Protein AF-A0A7Y9IW80-F1 (afdb_monomer)

Secondary structure (DSSP, 8-state):
---------PPP-GGGGS-HHHHHHHHHHHHHHHHHTT-S----HHHHHHHHHHHHHHHHHHHHHHHTT-S----------------SSSSSSSS--

Solvent-accessible surface area (backbone atoms only — not comparable to full-atom values): 6588 Å² total; per-residue (Å²): 136,85,85,81,80,77,75,73,86,72,80,66,58,71,73,74,54,48,56,71,70,57,44,48,54,52,53,53,48,51,55,52,46,33,53,73,72,61,76,41,90,80,74,52,72,68,54,48,49,52,52,51,52,50,52,52,52,52,52,49,54,50,48,56,62,47,58,76,72,54,87,86,83,81,82,85,84,78,81,68,85,78,85,71,86,77,86,82,75,91,84,79,87,87,75,88,132

Radius of gyration: 23.47 Å; Cα contacts (8 Å, |Δi|>4): 11; chains: 1; bounding box: 50×68×35 Å

pLDDT: mean 75.75, std 20.66, range [41.25, 96.81]

Structure (mmCIF, N/CA/C/O backbone):
data_AF-A0A7Y9IW80-F1
#
_entry.id   AF-A0A7Y9IW80-F1
#
loop_
_atom_site.group_PDB
_atom_site.id
_atom_site.type_symbol
_atom_site.label_atom_id
_atom_site.label_alt_id
_atom_site.label_comp_id
_atom_site.label_asym_id
_atom_site.label_entity_id
_atom_site.label_seq_id
_atom_site.pdbx_PDB_ins_code
_atom_site.Cartn_x
_atom_site.Cartn_y
_atom_site.Cartn_z
_atom_site.occupancy
_atom_site.B_iso_or_equiv
_atom_site.auth_seq_id
_atom_site.auth_comp_id
_atom_site.auth_asym_id
_atom_site.auth_atom_id
_atom_site.pdbx_PDB_model_num
ATOM 1 N N . MET A 1 1 ? 24.946 36.826 -5.810 1.00 48.75 1 MET A N 1
ATOM 2 C CA . MET A 1 1 ? 24.281 36.207 -6.974 1.00 48.75 1 MET A CA 1
ATOM 3 C C . MET A 1 1 ? 23.545 34.977 -6.478 1.00 48.75 1 MET A C 1
ATOM 5 O O . MET A 1 1 ? 24.182 34.165 -5.828 1.00 48.75 1 MET A O 1
ATOM 9 N N . ALA A 1 2 ? 22.232 34.890 -6.690 1.00 59.44 2 ALA A N 1
ATOM 10 C CA . ALA A 1 2 ? 21.438 33.718 -6.331 1.00 59.44 2 ALA A CA 1
ATOM 11 C C . ALA A 1 2 ? 21.570 32.650 -7.429 1.00 59.44 2 ALA A C 1
ATOM 13 O O . ALA A 1 2 ? 21.343 32.953 -8.599 1.00 59.44 2 ALA A O 1
ATOM 14 N N . ASP A 1 3 ? 21.952 31.431 -7.055 1.00 58.84 3 ASP A N 1
ATOM 15 C CA . ASP A 1 3 ? 21.976 30.266 -7.938 1.00 58.84 3 ASP A CA 1
ATOM 16 C C . ASP A 1 3 ? 20.544 29.814 -8.267 1.00 58.84 3 ASP A C 1
ATOM 18 O O . ASP A 1 3 ? 19.868 29.174 -7.456 1.00 58.84 3 ASP A O 1
ATOM 22 N N . ASP A 1 4 ? 20.088 30.144 -9.473 1.00 59.75 4 ASP A N 1
ATOM 23 C CA . ASP A 1 4 ? 18.880 29.595 -10.082 1.00 59.75 4 ASP A CA 1
ATOM 24 C C . ASP A 1 4 ? 19.110 28.116 -10.431 1.00 59.75 4 ASP A C 1
ATOM 26 O O . ASP A 1 4 ? 19.660 27.757 -11.474 1.00 59.75 4 ASP A O 1
ATOM 30 N N . LYS A 1 5 ? 18.734 27.229 -9.506 1.00 65.31 5 LYS A N 1
ATOM 31 C CA . LYS A 1 5 ? 18.762 25.773 -9.693 1.00 65.31 5 LYS A CA 1
ATOM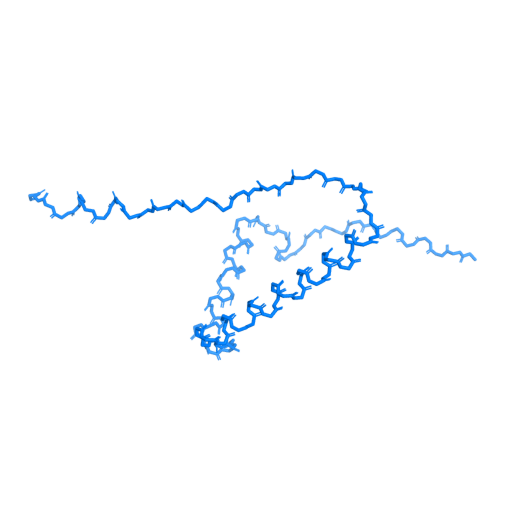 32 C C . LYS A 1 5 ? 17.622 25.337 -10.614 1.00 65.31 5 LYS A C 1
ATOM 34 O O . LYS A 1 5 ? 16.710 24.626 -10.192 1.00 65.31 5 LYS A O 1
ATOM 39 N N . THR A 1 6 ? 17.695 25.698 -11.888 1.00 66.50 6 THR A N 1
ATOM 40 C CA . THR A 1 6 ? 16.893 25.083 -12.949 1.00 66.50 6 THR A CA 1
ATOM 41 C C . THR A 1 6 ? 17.398 23.660 -13.194 1.00 66.50 6 THR A C 1
ATOM 43 O O . THR A 1 6 ? 18.250 23.383 -14.036 1.00 66.50 6 THR A O 1
ATOM 46 N N . GLN A 1 7 ? 16.902 22.716 -12.389 1.00 65.38 7 GLN A N 1
ATOM 47 C CA . GLN A 1 7 ? 17.204 21.295 -12.544 1.00 65.38 7 GLN A CA 1
ATOM 48 C C . GLN A 1 7 ? 16.646 20.808 -13.886 1.00 65.38 7 GLN A C 1
ATOM 50 O O . GLN A 1 7 ? 15.438 20.641 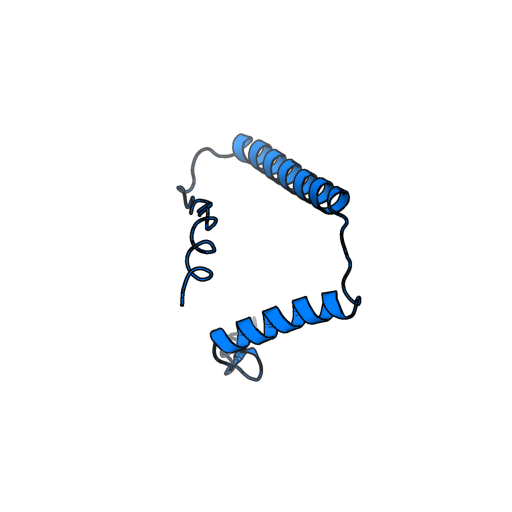-14.054 1.00 65.38 7 GLN A O 1
ATOM 55 N N . LYS A 1 8 ? 17.533 20.582 -14.859 1.00 76.00 8 LYS A N 1
ATOM 56 C CA . LYS A 1 8 ? 17.196 19.957 -16.142 1.00 76.00 8 LYS A CA 1
ATOM 57 C C . LYS A 1 8 ? 16.489 18.618 -15.873 1.00 76.00 8 LYS A C 1
ATOM 59 O O . LYS A 1 8 ? 17.061 17.794 -15.154 1.00 76.00 8 LYS A O 1
ATOM 64 N N . PRO A 1 9 ? 15.292 18.355 -16.434 1.00 75.62 9 PRO A N 1
ATOM 65 C CA . PRO A 1 9 ? 14.571 17.118 -16.159 1.00 75.62 9 PRO A CA 1
ATOM 66 C C . PRO A 1 9 ? 15.406 15.926 -16.633 1.00 75.62 9 PRO A C 1
ATOM 68 O O . PRO A 1 9 ? 15.716 15.780 -17.819 1.00 75.62 9 PRO A O 1
ATOM 71 N N . SER A 1 10 ? 15.835 15.097 -15.681 1.00 81.75 10 SER A N 1
ATOM 72 C CA . SER A 1 10 ? 16.597 13.889 -15.985 1.00 81.75 10 SER A CA 1
ATOM 73 C C . SER A 1 10 ? 15.679 12.832 -16.601 1.00 81.75 10 SER A C 1
ATOM 75 O O . SER A 1 10 ? 14.511 12.715 -16.230 1.00 81.75 10 SER A O 1
ATOM 77 N N . LYS A 1 11 ? 16.199 1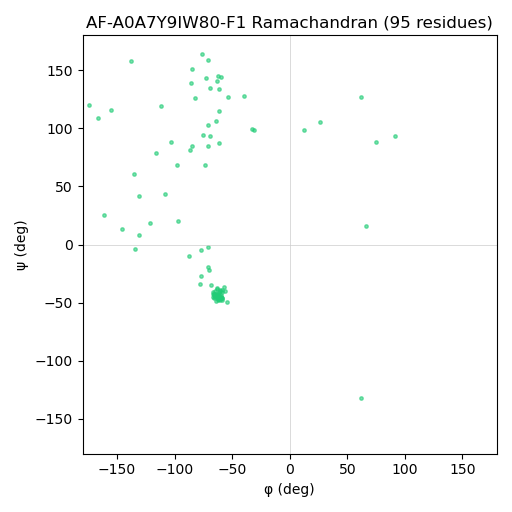2.066 -17.567 1.00 90.19 11 LYS A N 1
ATOM 78 C CA . LYS A 1 11 ? 15.448 10.963 -18.184 1.00 90.19 11 LYS A CA 1
ATOM 79 C C . LYS A 1 11 ? 15.107 9.925 -17.104 1.00 90.19 11 LYS A C 1
ATOM 81 O O . LYS A 1 11 ? 16.018 9.565 -16.351 1.00 90.19 11 LYS A O 1
ATOM 86 N N . PRO A 1 12 ? 13.860 9.422 -17.040 1.00 89.81 12 PRO A N 1
ATOM 87 C CA . PRO A 1 12 ? 13.485 8.406 -16.065 1.00 89.81 12 PRO A CA 1
ATOM 88 C C . PRO A 1 12 ? 14.339 7.148 -16.265 1.00 89.81 12 PRO A C 1
ATOM 90 O O . PRO A 1 12 ? 14.711 6.801 -17.388 1.00 89.81 12 PRO A O 1
ATOM 93 N N . ARG A 1 13 ? 14.689 6.475 -15.165 1.00 94.06 13 ARG A N 1
ATOM 94 C CA . ARG A 1 13 ? 15.498 5.245 -15.149 1.00 94.06 13 ARG A CA 1
ATOM 95 C C . ARG A 1 13 ? 14.912 4.243 -14.159 1.00 94.06 13 ARG A C 1
ATOM 97 O O . ARG A 1 13 ? 14.222 4.628 -13.216 1.00 94.06 13 ARG A O 1
ATOM 104 N N . GLY A 1 14 ? 15.224 2.963 -14.354 1.00 94.94 14 GLY A N 1
ATOM 105 C CA . GLY A 1 14 ? 14.794 1.893 -13.453 1.00 94.94 14 GLY A CA 1
ATOM 106 C C . GLY A 1 14 ? 13.271 1.780 -13.387 1.00 94.94 14 GLY A C 1
ATOM 107 O O . GLY A 1 14 ? 12.610 1.785 -14.421 1.00 94.94 14 GLY A O 1
ATOM 108 N N . PHE A 1 15 ? 12.720 1.711 -12.174 1.00 94.44 15 PHE A N 1
ATOM 109 C CA . PHE A 1 15 ? 11.279 1.576 -11.939 1.00 94.44 15 PHE A CA 1
ATOM 110 C C . PHE A 1 15 ? 10.456 2.693 -12.599 1.00 94.44 15 PHE A C 1
ATOM 112 O O . PHE A 1 15 ? 9.436 2.417 -13.217 1.00 94.44 15 PHE A O 1
ATOM 119 N N . ALA A 1 16 ? 10.947 3.937 -12.553 1.00 93.94 16 ALA A N 1
ATOM 120 C CA . ALA A 1 16 ? 10.256 5.091 -13.129 1.00 93.94 16 ALA A CA 1
ATOM 121 C C . ALA A 1 16 ? 10.244 5.101 -14.668 1.00 93.94 16 ALA A C 1
ATOM 123 O O . ALA A 1 16 ? 9.443 5.813 -15.263 1.00 93.94 16 ALA A O 1
ATOM 124 N N . ALA A 1 17 ? 11.137 4.345 -15.316 1.00 95.19 17 ALA A N 1
ATOM 125 C CA .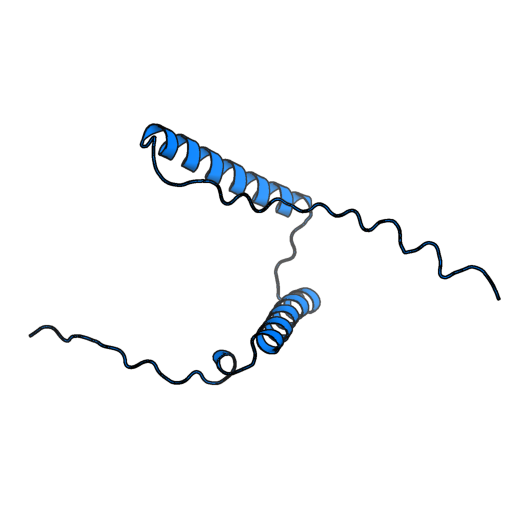 ALA A 1 17 ? 11.187 4.231 -16.776 1.00 95.19 17 ALA A CA 1
ATOM 126 C C . ALA A 1 17 ? 10.281 3.122 -17.334 1.00 95.19 17 ALA A C 1
ATOM 128 O O . ALA A 1 17 ? 10.150 3.015 -18.548 1.00 95.19 17 ALA A O 1
ATOM 129 N N . MET A 1 18 ? 9.713 2.271 -16.476 1.00 95.94 18 MET A N 1
ATOM 130 C CA . MET A 1 18 ? 8.837 1.173 -16.894 1.00 95.94 18 MET A CA 1
ATOM 131 C C . MET A 1 18 ? 7.444 1.676 -17.284 1.00 95.94 18 MET A C 1
ATOM 133 O O . MET A 1 18 ? 7.028 2.758 -16.875 1.00 95.94 18 MET A O 1
ATOM 137 N N . ASP A 1 19 ? 6.673 0.844 -17.981 1.00 96.50 19 ASP A N 1
ATOM 138 C CA . ASP A 1 19 ? 5.265 1.125 -18.264 1.00 96.50 19 ASP A CA 1
ATOM 139 C C . ASP A 1 19 ? 4.435 1.210 -16.976 1.00 96.50 19 ASP A C 1
ATOM 141 O O . ASP A 1 19 ? 4.631 0.435 -16.034 1.00 96.50 19 ASP A O 1
ATOM 145 N N . ALA A 1 20 ? 3.436 2.094 -16.952 1.00 95.38 20 ALA A N 1
ATOM 146 C CA . ALA A 1 20 ? 2.595 2.318 -15.773 1.00 95.38 20 ALA A CA 1
ATOM 147 C C . ALA A 1 20 ? 1.889 1.039 -15.281 1.00 95.38 20 ALA A C 1
ATOM 149 O O . ALA A 1 20 ? 1.770 0.811 -14.075 1.00 95.38 20 ALA A O 1
ATOM 150 N N . LYS A 1 21 ? 1.464 0.168 -16.208 1.00 96.56 21 LYS A N 1
ATOM 151 C CA . LYS A 1 21 ? 0.867 -1.133 -15.873 1.00 96.56 21 LYS A CA 1
ATOM 152 C C . LYS A 1 21 ? 1.857 -2.010 -15.105 1.00 96.56 21 LYS A C 1
ATOM 154 O O . LYS A 1 21 ? 1.523 -2.541 -14.050 1.00 96.56 21 LYS A O 1
ATOM 159 N N . ARG A 1 22 ? 3.098 -2.090 -15.592 1.00 95.94 22 ARG A N 1
ATOM 160 C CA . ARG A 1 22 ? 4.160 -2.892 -14.981 1.00 95.94 22 ARG A CA 1
ATOM 161 C C . ARG A 1 22 ? 4.575 -2.345 -13.617 1.00 95.94 22 ARG A C 1
ATOM 163 O O . ARG A 1 22 ? 4.768 -3.120 -12.685 1.00 95.94 22 ARG A O 1
ATOM 170 N N . GLN A 1 23 ? 4.668 -1.022 -13.483 1.00 96.81 23 GLN A N 1
ATOM 171 C CA . GLN A 1 23 ? 4.931 -0.371 -12.198 1.00 96.81 23 GLN A CA 1
ATOM 172 C C . GLN A 1 23 ? 3.859 -0.728 -11.165 1.00 96.81 23 GLN A C 1
ATOM 174 O O . GLN A 1 23 ? 4.192 -1.113 -10.046 1.00 96.81 23 GLN A O 1
ATOM 179 N N . ARG A 1 24 ? 2.577 -0.663 -11.551 1.00 96.06 24 ARG A N 1
ATOM 180 C CA . ARG A 1 24 ? 1.459 -1.023 -10.671 1.00 96.06 24 ARG A CA 1
ATOM 181 C C . ARG A 1 24 ? 1.521 -2.486 -10.252 1.00 96.06 24 ARG A C 1
ATOM 183 O O . ARG A 1 24 ? 1.433 -2.758 -9.064 1.00 96.06 24 ARG A O 1
ATOM 190 N N . GLU A 1 25 ? 1.733 -3.405 -11.193 1.00 96.81 25 GLU A N 1
ATOM 191 C CA . GLU A 1 25 ? 1.888 -4.835 -10.889 1.00 96.81 25 GLU A CA 1
ATOM 192 C C . GLU A 1 25 ? 2.994 -5.077 -9.855 1.00 96.81 25 GLU A C 1
ATOM 194 O O . GLU A 1 25 ? 2.769 -5.740 -8.846 1.00 96.81 25 GLU A O 1
ATOM 199 N N . ILE A 1 26 ? 4.179 -4.501 -10.069 1.00 95.81 26 ILE A N 1
ATOM 200 C CA . ILE A 1 26 ? 5.317 -4.656 -9.155 1.00 95.81 26 ILE A CA 1
ATOM 201 C C . ILE A 1 26 ? 5.018 -4.022 -7.788 1.00 95.81 26 ILE A C 1
ATOM 203 O O . ILE A 1 26 ? 5.322 -4.625 -6.759 1.00 95.81 26 ILE A O 1
ATOM 207 N N . ALA A 1 27 ? 4.405 -2.837 -7.757 1.00 95.25 27 ALA A N 1
ATOM 208 C CA . ALA A 1 27 ? 4.028 -2.169 -6.514 1.00 95.25 27 ALA A CA 1
ATOM 209 C C . ALA A 1 27 ? 3.008 -2.997 -5.714 1.00 95.25 27 ALA A C 1
ATOM 211 O O . ALA A 1 27 ? 3.202 -3.235 -4.519 1.00 95.25 27 ALA A O 1
ATOM 212 N N . SER A 1 28 ? 1.967 -3.502 -6.383 1.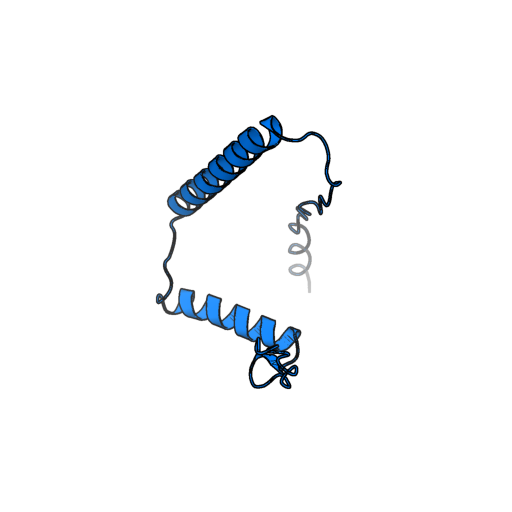00 94.50 28 SER A N 1
ATOM 213 C CA . SER A 1 28 ? 0.964 -4.389 -5.789 1.00 94.50 28 SER A CA 1
ATOM 214 C C . SER A 1 28 ? 1.603 -5.668 -5.244 1.00 94.50 28 SER A C 1
ATOM 216 O O . SER A 1 28 ? 1.335 -6.055 -4.105 1.00 94.50 28 SER A O 1
ATOM 218 N N . LEU A 1 29 ? 2.502 -6.293 -6.010 1.00 96.50 29 LEU A N 1
ATOM 219 C CA . LEU A 1 29 ? 3.229 -7.490 -5.585 1.00 96.50 29 LEU A CA 1
ATOM 220 C C . LEU A 1 29 ? 4.126 -7.227 -4.370 1.00 96.50 29 LEU A C 1
ATOM 222 O O . LEU A 1 29 ? 4.200 -8.078 -3.482 1.00 96.50 29 LEU A O 1
ATOM 226 N N . GLY A 1 30 ? 4.782 -6.067 -4.295 1.00 95.25 30 GLY A N 1
ATOM 227 C CA . GLY A 1 30 ? 5.643 -5.697 -3.170 1.00 95.25 30 GLY A CA 1
ATOM 228 C C . GLY A 1 30 ? 4.884 -5.647 -1.843 1.00 95.25 30 GLY A C 1
ATOM 229 O O . GLY A 1 30 ? 5.303 -6.272 -0.865 1.00 95.25 30 GLY A O 1
ATOM 230 N N . GLY A 1 31 ? 3.725 -4.982 -1.829 1.00 92.94 31 GLY A N 1
ATOM 231 C CA . GLY A 1 31 ? 2.861 -4.907 -0.647 1.00 92.94 31 GLY A CA 1
ATOM 232 C C . GLY A 1 31 ? 2.309 -6.274 -0.234 1.00 92.94 31 GLY A C 1
ATOM 233 O O . GLY A 1 31 ? 2.451 -6.685 0.919 1.00 92.94 31 GLY A O 1
ATOM 234 N N . GLN A 1 32 ? 1.757 -7.029 -1.190 1.00 94.00 32 GLN A N 1
ATOM 235 C CA . GLN A 1 32 ? 1.234 -8.377 -0.932 1.00 94.00 32 GLN A CA 1
ATOM 236 C C . GLN A 1 32 ? 2.309 -9.317 -0.381 1.00 94.00 32 GLN A C 1
ATOM 238 O O . GLN A 1 32 ? 2.058 -10.095 0.540 1.00 94.00 32 GLN A O 1
ATOM 243 N N . THR A 1 33 ? 3.522 -9.234 -0.924 1.00 95.25 33 THR A N 1
ATOM 244 C CA . THR A 1 33 ? 4.651 -10.052 -0.480 1.00 95.25 33 THR A CA 1
ATOM 245 C C . THR A 1 33 ? 5.055 -9.703 0.947 1.00 95.25 33 THR A C 1
ATOM 247 O O . THR A 1 33 ? 5.264 -10.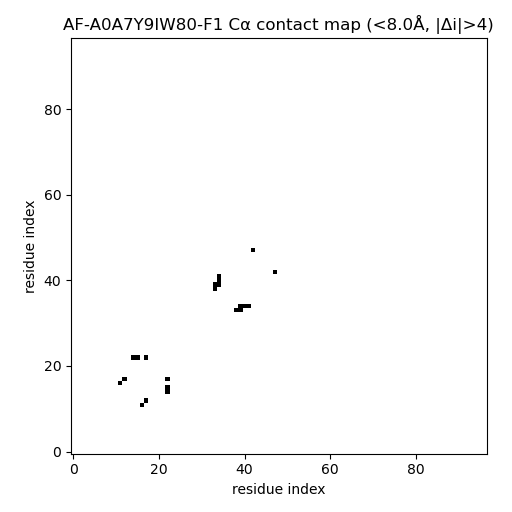610 1.746 1.00 95.25 33 THR A O 1
ATOM 250 N N . ALA A 1 34 ? 5.112 -8.420 1.312 1.00 95.50 34 ALA A N 1
ATOM 251 C CA . ALA A 1 34 ? 5.446 -8.006 2.674 1.00 95.50 34 ALA A CA 1
ATOM 252 C C . ALA A 1 34 ? 4.442 -8.532 3.717 1.00 95.50 34 ALA A C 1
ATOM 254 O O . ALA A 1 34 ? 4.857 -8.992 4.784 1.00 95.50 34 ALA A O 1
ATOM 255 N N . HIS A 1 35 ? 3.145 -8.525 3.391 1.00 93.25 35 HIS A N 1
ATOM 256 C CA . HIS A 1 35 ? 2.108 -9.131 4.231 1.00 93.25 35 HIS A CA 1
ATOM 257 C C . HIS A 1 35 ? 2.234 -10.654 4.299 1.00 93.25 35 HIS A C 1
ATOM 259 O O . HIS A 1 35 ? 2.192 -11.217 5.392 1.00 93.25 35 HIS A O 1
ATOM 265 N N . ARG A 1 36 ? 2.450 -11.323 3.157 1.00 92.94 36 ARG A N 1
ATOM 266 C CA . ARG A 1 36 ? 2.622 -12.783 3.096 1.00 92.94 36 ARG A CA 1
ATOM 267 C C . ARG A 1 36 ? 3.842 -13.257 3.888 1.00 92.94 36 ARG A C 1
ATOM 269 O O . ARG A 1 36 ? 3.764 -14.261 4.581 1.00 92.94 36 ARG A O 1
ATOM 276 N N . LEU A 1 37 ? 4.952 -12.526 3.800 1.00 94.69 37 LEU A N 1
ATOM 277 C CA . LEU A 1 37 ? 6.192 -12.818 4.524 1.00 94.69 37 LEU A CA 1
ATOM 278 C C . LEU A 1 37 ? 6.138 -12.414 6.005 1.00 94.69 37 LEU A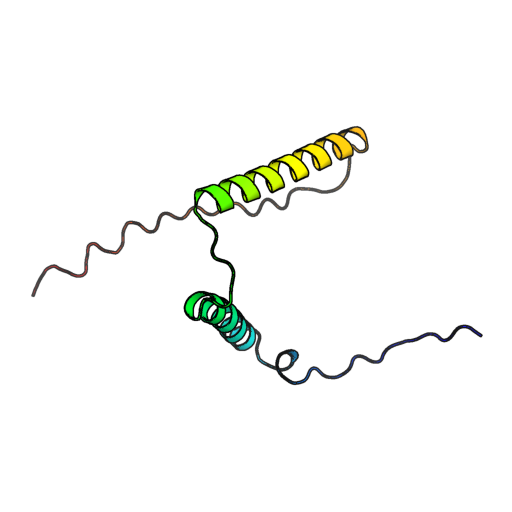 C 1
ATOM 280 O O . LEU A 1 37 ? 7.109 -12.640 6.721 1.00 94.69 37 LEU A O 1
ATOM 284 N N . GLY A 1 38 ? 5.061 -11.769 6.466 1.00 93.69 38 GLY A N 1
ATOM 285 C CA . GLY A 1 38 ? 4.944 -11.294 7.847 1.00 93.69 38 GLY A CA 1
ATOM 286 C C . GLY A 1 38 ? 5.927 -10.178 8.215 1.00 93.69 38 GLY A C 1
ATOM 287 O O . GLY A 1 38 ? 6.131 -9.914 9.395 1.00 93.69 38 GLY A O 1
ATOM 288 N N . LYS A 1 39 ? 6.546 -9.518 7.225 1.00 94.38 39 LYS A N 1
ATOM 289 C CA . LYS A 1 39 ? 7.405 -8.344 7.462 1.00 94.38 39 LYS A CA 1
ATOM 290 C C . LYS A 1 39 ? 6.578 -7.086 7.725 1.00 94.38 39 LYS A C 1
ATOM 292 O O . LYS A 1 39 ? 7.066 -6.168 8.373 1.00 94.3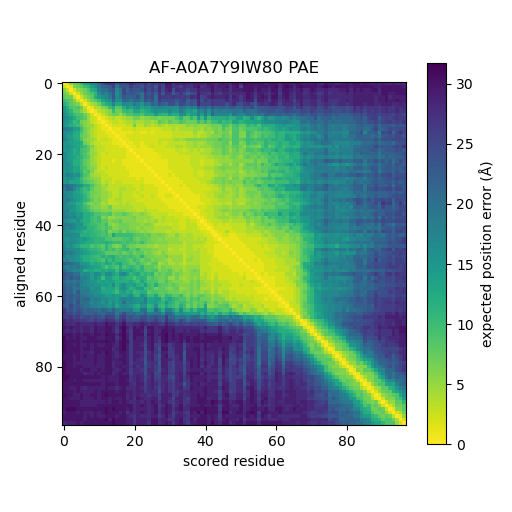8 39 LYS A O 1
ATOM 297 N N . ALA A 1 40 ? 5.360 -7.033 7.188 1.00 91.56 40 ALA A N 1
ATOM 298 C CA . ALA A 1 40 ? 4.422 -5.944 7.428 1.00 91.56 40 ALA A CA 1
ATOM 299 C C . ALA A 1 40 ? 3.607 -6.164 8.714 1.00 91.56 40 ALA A C 1
ATOM 301 O O . ALA A 1 40 ? 3.303 -7.301 9.085 1.00 91.56 40 ALA A O 1
ATOM 302 N N . HIS A 1 41 ? 3.200 -5.061 9.349 1.00 90.50 41 HIS A N 1
ATOM 303 C CA . HIS A 1 41 ? 2.245 -5.083 10.457 1.00 90.50 41 HIS A CA 1
ATOM 304 C C . HIS A 1 41 ? 0.885 -5.615 9.992 1.00 90.50 41 HIS A C 1
ATOM 306 O O . HIS A 1 41 ? 0.421 -5.321 8.887 1.00 90.50 41 HIS A O 1
ATOM 312 N N . ARG A 1 42 ? 0.249 -6.411 10.853 1.00 89.50 42 ARG A N 1
ATOM 313 C CA . ARG A 1 42 ? -1.098 -6.941 10.644 1.00 89.50 42 ARG A CA 1
ATOM 314 C C . ARG A 1 42 ? -2.020 -6.290 11.657 1.00 89.50 42 ARG A C 1
ATOM 316 O O . ARG A 1 42 ? -1.801 -6.448 12.851 1.00 89.50 42 ARG A O 1
ATOM 323 N N . PHE A 1 43 ? -3.022 -5.581 11.165 1.00 89.94 43 PHE A N 1
ATOM 324 C CA . PHE A 1 43 ? -4.049 -4.987 12.005 1.00 89.94 43 PHE A CA 1
ATOM 325 C C . PHE A 1 43 ? -5.151 -6.006 12.261 1.00 89.94 43 PHE A C 1
ATOM 327 O O . PHE A 1 43 ? -5.551 -6.741 11.353 1.00 89.94 43 PHE A O 1
ATOM 334 N N . SER A 1 44 ? -5.652 -6.044 13.492 1.00 93.44 44 SER A N 1
ATOM 335 C CA . SER A 1 44 ? -6.930 -6.695 13.759 1.00 93.44 44 SER A CA 1
ATOM 336 C C . SER A 1 44 ? -8.068 -5.845 13.178 1.00 93.44 44 SER A C 1
ATOM 338 O O . SER A 1 44 ? -7.915 -4.644 12.949 1.00 93.44 44 SER A O 1
ATOM 340 N N . VAL A 1 45 ? -9.231 -6.456 12.939 1.00 94.19 45 VAL A N 1
ATOM 341 C CA . VAL A 1 45 ? -10.416 -5.738 12.427 1.00 94.19 45 VAL A CA 1
ATOM 342 C C . VAL A 1 45 ? -10.824 -4.602 13.371 1.00 94.19 45 VAL A C 1
ATOM 344 O O . VAL A 1 45 ? -11.188 -3.514 12.924 1.00 94.19 45 VAL A O 1
ATOM 347 N N . GLU A 1 46 ? -10.727 -4.837 14.679 1.00 93.62 46 GLU A N 1
ATOM 348 C CA . GLU A 1 46 ? -11.031 -3.839 15.702 1.00 93.62 46 GLU A CA 1
ATOM 349 C C . GLU A 1 46 ? -10.049 -2.661 15.655 1.00 93.62 46 GLU A C 1
ATOM 351 O O . GLU A 1 46 ? -10.473 -1.504 15.642 1.00 93.62 46 GLU A O 1
ATOM 356 N N . GLU A 1 47 ? -8.749 -2.941 15.545 1.00 92.62 47 GLU A N 1
ATOM 357 C CA . GLU A 1 47 ? -7.704 -1.917 15.472 1.00 92.62 47 GLU A CA 1
ATOM 358 C C . GLU A 1 47 ? -7.812 -1.086 14.188 1.00 92.62 47 GLU A C 1
ATOM 360 O O . GLU A 1 47 ? -7.766 0.145 14.238 1.00 92.62 47 GLU A O 1
ATOM 365 N N . ALA A 1 48 ? -8.049 -1.738 13.046 1.00 93.62 48 ALA A N 1
ATOM 366 C CA . ALA A 1 48 ? -8.271 -1.061 11.772 1.00 93.62 48 ALA A CA 1
ATOM 367 C C . ALA A 1 48 ? -9.488 -0.123 11.840 1.00 93.62 48 ALA A C 1
ATOM 369 O O . ALA A 1 48 ? -9.415 1.029 11.403 1.00 93.62 48 ALA A O 1
ATOM 370 N N . ARG A 1 49 ? -10.594 -0.578 12.450 1.00 93.31 49 ARG A N 1
ATOM 371 C CA . ARG A 1 49 ? -11.799 0.239 12.653 1.00 93.31 49 ARG A CA 1
ATOM 372 C C . ARG A 1 49 ? -11.532 1.417 13.589 1.00 93.31 49 ARG A C 1
ATOM 374 O O . ARG A 1 49 ? -11.962 2.531 13.293 1.00 93.31 49 ARG A O 1
ATOM 381 N N . ALA A 1 50 ? -10.826 1.199 14.697 1.00 94.62 50 ALA A N 1
ATOM 382 C CA . ALA A 1 50 ? -10.494 2.256 15.648 1.00 94.62 50 ALA A CA 1
ATOM 383 C C . ALA A 1 50 ? -9.601 3.337 15.013 1.00 94.62 50 ALA A C 1
ATOM 385 O O . ALA A 1 50 ? -9.879 4.531 15.170 1.00 94.62 50 ALA A O 1
ATOM 386 N N . ALA A 1 51 ? -8.581 2.929 14.251 1.00 93.44 51 ALA A N 1
ATOM 387 C CA . ALA A 1 51 ? -7.688 3.827 13.524 1.00 93.44 51 ALA A CA 1
ATOM 388 C C . ALA A 1 51 ? -8.426 4.607 12.421 1.00 93.44 51 ALA A C 1
ATOM 390 O O . ALA A 1 51 ? -8.290 5.829 12.336 1.00 93.44 51 ALA A O 1
ATOM 391 N N . GLY A 1 52 ? -9.273 3.933 11.635 1.00 92.31 52 GLY A N 1
ATOM 392 C CA . GLY A 1 52 ? -10.121 4.583 10.631 1.00 92.31 52 GLY A CA 1
ATOM 393 C C . GLY A 1 52 ? -11.059 5.618 11.256 1.00 92.31 52 GLY A C 1
ATOM 394 O O . GLY A 1 52 ? -11.095 6.775 10.835 1.00 92.31 52 GLY A O 1
ATOM 395 N N . ALA A 1 53 ? -11.750 5.250 12.339 1.00 94.06 53 ALA A N 1
ATOM 396 C CA . ALA A 1 53 ? -12.619 6.162 13.079 1.00 94.06 53 ALA A CA 1
ATOM 397 C C . ALA A 1 53 ? -11.854 7.370 13.644 1.00 94.06 53 ALA A C 1
ATOM 399 O O . ALA A 1 53 ? -12.364 8.491 13.614 1.00 94.06 53 ALA A O 1
ATOM 400 N N . ALA A 1 54 ? -10.627 7.174 14.140 1.00 93.62 54 ALA A N 1
ATOM 401 C CA . ALA A 1 54 ? -9.772 8.273 14.580 1.00 93.62 54 ALA A CA 1
ATOM 402 C C . ALA A 1 54 ? -9.459 9.241 13.427 1.00 93.62 54 ALA A C 1
ATOM 404 O O . ALA A 1 54 ? -9.655 10.444 13.590 1.00 93.62 54 ALA A O 1
ATOM 405 N N . GLY A 1 55 ? -9.089 8.725 12.251 1.00 91.94 55 GLY A N 1
ATOM 406 C CA . GLY A 1 55 ? -8.842 9.539 11.057 1.00 91.94 55 GLY A CA 1
ATOM 407 C C . GLY A 1 55 ? -10.061 10.359 10.620 1.00 91.94 55 GLY A C 1
ATOM 408 O O . GLY A 1 55 ? -9.948 11.566 10.392 1.00 91.94 55 GLY A O 1
ATOM 409 N N . HIS A 1 56 ? -11.247 9.743 10.574 1.00 92.00 56 HIS A N 1
ATOM 410 C CA . HIS A 1 56 ? -12.489 10.448 10.234 1.00 92.00 56 HIS A CA 1
ATOM 411 C C . HIS A 1 56 ? -12.835 11.549 11.242 1.00 92.00 56 HIS A C 1
ATOM 413 O O . HIS A 1 56 ? -13.201 12.654 10.838 1.00 92.00 56 HIS A O 1
ATOM 419 N N . ARG A 1 57 ? -12.675 11.286 12.548 1.00 91.56 57 ARG A N 1
ATOM 420 C CA . ARG A 1 57 ? -12.888 12.297 13.599 1.00 91.56 57 ARG A CA 1
ATOM 421 C C . ARG A 1 57 ? -11.955 13.490 13.421 1.00 91.56 57 ARG A C 1
ATOM 423 O O . ARG A 1 57 ? -12.415 14.627 13.480 1.00 91.56 57 ARG A O 1
ATOM 430 N N . THR A 1 58 ? -10.675 13.246 13.152 1.00 90.75 58 THR A N 1
ATOM 431 C CA . THR A 1 58 ? -9.697 14.313 12.915 1.00 90.75 58 THR A CA 1
ATOM 432 C C . THR A 1 58 ? -10.045 15.132 11.672 1.00 90.75 58 THR A C 1
ATOM 434 O O . THR A 1 58 ? -10.032 16.360 11.740 1.00 90.75 58 THR A O 1
ATOM 437 N N . ARG A 1 59 ? -10.424 14.488 10.559 1.00 89.94 59 ARG A N 1
ATOM 438 C CA . ARG A 1 59 ? -10.843 15.187 9.332 1.00 89.94 59 ARG A CA 1
ATOM 439 C C . ARG A 1 59 ? -12.079 16.055 9.567 1.00 89.94 59 ARG A C 1
ATOM 441 O O . ARG A 1 59 ? -12.094 17.204 9.139 1.00 89.94 59 ARG A O 1
ATOM 448 N N . LYS A 1 60 ? -13.078 15.540 10.290 1.00 88.38 60 LYS A N 1
ATOM 449 C CA . LYS A 1 60 ? -14.291 16.291 10.637 1.00 88.38 60 LYS A CA 1
ATOM 450 C C . LYS A 1 60 ? -13.973 17.513 11.502 1.00 88.38 60 LYS A C 1
ATOM 452 O O . LYS A 1 60 ? -14.407 18.608 11.181 1.00 88.38 60 LYS A O 1
ATOM 457 N N . GLN A 1 61 ? -13.139 17.361 12.530 1.00 87.25 61 GLN A N 1
ATOM 458 C CA . GLN A 1 61 ? -12.711 18.488 13.369 1.00 87.25 61 GLN A CA 1
ATOM 459 C C . GLN A 1 61 ? -11.918 19.541 12.583 1.00 87.25 61 GLN A C 1
ATOM 461 O O . GLN A 1 61 ? -12.055 20.733 12.839 1.00 87.25 61 GLN A O 1
ATOM 466 N N . GLN A 1 62 ? -11.081 19.125 11.628 1.00 86.44 62 GLN A N 1
ATOM 467 C CA . GLN A 1 62 ? -10.378 20.053 10.738 1.00 86.44 62 GLN A CA 1
ATOM 468 C C . GLN A 1 62 ? -11.350 20.788 9.813 1.00 86.44 62 GLN A C 1
ATOM 470 O O . GLN A 1 62 ? -11.219 21.996 9.651 1.00 86.44 62 GLN A O 1
ATOM 475 N N . GLN A 1 63 ? -12.339 20.087 9.255 1.00 84.44 63 GLN A N 1
ATOM 476 C CA . GLN A 1 63 ? -13.394 20.692 8.442 1.00 84.44 63 GLN A CA 1
ATOM 477 C C . GLN A 1 63 ? -14.238 21.675 9.249 1.00 84.44 63 GLN A C 1
ATOM 479 O O . GLN A 1 63 ? -14.494 22.762 8.763 1.00 84.44 63 GLN A O 1
ATOM 484 N N . GLU A 1 64 ? -14.616 21.354 10.485 1.00 79.31 64 GLU A N 1
ATOM 485 C CA . GLU A 1 64 ? -15.372 22.259 11.362 1.00 79.31 64 GLU A CA 1
ATOM 486 C C . GLU A 1 64 ? -14.555 23.505 11.733 1.00 79.31 64 GLU A C 1
ATOM 488 O O . GLU A 1 64 ? -15.066 24.624 11.698 1.00 79.31 64 GLU A O 1
ATOM 493 N N . LYS A 1 65 ? -13.255 23.340 12.007 1.00 76.06 65 LYS A N 1
ATOM 494 C CA . LYS A 1 65 ? -12.336 24.463 12.251 1.00 76.06 65 LYS A CA 1
ATOM 495 C C . LYS A 1 65 ? -12.087 25.309 10.998 1.00 76.06 65 LYS A C 1
ATOM 497 O O . LYS A 1 65 ? -11.937 26.520 11.119 1.00 76.06 65 LYS A O 1
ATOM 502 N N . ALA A 1 66 ? -12.057 24.697 9.814 1.00 72.88 66 ALA A N 1
ATOM 503 C CA . ALA A 1 66 ? -11.900 25.389 8.534 1.00 72.88 66 ALA A CA 1
ATOM 504 C C . ALA A 1 66 ? -13.206 26.056 8.055 1.00 72.88 66 ALA A C 1
ATOM 506 O O . ALA A 1 66 ? -13.171 27.144 7.487 1.00 72.88 66 ALA A O 1
ATOM 507 N N . ALA A 1 67 ? -14.363 25.454 8.339 1.00 61.97 67 ALA A N 1
ATOM 508 C CA . ALA A 1 67 ? -15.690 25.986 8.026 1.00 61.97 67 ALA A CA 1
ATOM 509 C C . ALA A 1 67 ? -16.057 27.203 8.891 1.00 61.97 67 ALA A C 1
ATOM 511 O O . ALA A 1 67 ? -16.857 28.030 8.468 1.00 61.97 67 ALA A O 1
ATOM 512 N N . GLY A 1 68 ? -15.418 27.372 10.054 1.00 57.38 68 GLY A N 1
ATOM 513 C CA . GLY A 1 68 ? -15.441 28.627 10.811 1.00 57.38 68 GLY A CA 1
ATOM 514 C C . GLY A 1 68 ? -14.642 29.778 10.173 1.00 57.38 68 GLY A C 1
ATOM 515 O O . GLY A 1 68 ? -14.627 30.867 10.741 1.00 57.38 68 GLY A O 1
ATOM 516 N N . GLY A 1 69 ? -13.971 29.557 9.031 1.00 55.53 69 GLY A N 1
ATOM 517 C CA . GLY A 1 69 ? -13.040 30.516 8.423 1.00 55.53 69 GLY A CA 1
ATOM 518 C C . GLY A 1 69 ? -13.162 30.760 6.915 1.00 55.53 69 GLY A C 1
ATOM 519 O O . GLY A 1 69 ? -12.447 31.624 6.419 1.00 55.53 69 GLY A O 1
ATOM 520 N N . SER A 1 70 ? -14.025 30.069 6.163 1.00 46.62 70 SER A N 1
ATOM 521 C CA . SER A 1 70 ? -14.269 30.425 4.755 1.00 46.62 70 SER A CA 1
ATOM 522 C C . SER A 1 70 ? -15.514 29.739 4.193 1.00 46.62 70 SER A C 1
ATOM 524 O O . SER A 1 70 ? -15.520 28.541 3.917 1.00 46.62 70 SER A O 1
ATOM 526 N N . MET A 1 71 ? -16.566 30.526 3.974 1.00 52.22 71 MET A N 1
ATOM 527 C CA . MET A 1 71 ? -17.429 30.319 2.815 1.00 52.22 71 MET A CA 1
ATOM 528 C C . MET A 1 71 ? -16.611 30.704 1.573 1.00 52.22 71 MET A C 1
ATOM 530 O O . MET A 1 71 ? -16.017 31.779 1.557 1.00 52.22 71 MET A O 1
ATOM 534 N N . SER A 1 72 ? -16.664 29.872 0.530 1.00 46.22 72 SER A N 1
ATOM 535 C CA . SER A 1 72 ? -16.055 30.034 -0.806 1.00 46.22 72 SER A CA 1
ATOM 536 C C . SER A 1 72 ? -14.640 29.462 -1.006 1.00 46.22 72 SER A C 1
ATOM 538 O O . SER A 1 72 ? -13.627 30.116 -0.792 1.00 46.22 72 SER A O 1
ATOM 540 N N . ALA A 1 73 ? -14.579 28.220 -1.492 1.00 42.66 73 ALA A N 1
ATOM 541 C CA . ALA A 1 73 ? -13.802 27.864 -2.682 1.00 42.66 73 ALA A CA 1
ATOM 542 C C . ALA A 1 73 ? -14.069 26.398 -3.049 1.00 42.66 73 ALA A C 1
ATOM 544 O O . ALA A 1 73 ? -13.758 25.496 -2.277 1.00 42.66 73 ALA A O 1
ATOM 545 N N . ALA A 1 74 ? -14.580 26.210 -4.261 1.00 42.34 74 ALA A N 1
ATOM 546 C CA . ALA A 1 74 ? -14.436 25.014 -5.077 1.00 42.34 74 ALA A CA 1
ATOM 547 C C . ALA A 1 74 ? -15.253 23.756 -4.716 1.00 42.34 74 ALA A C 1
ATOM 549 O O . ALA A 1 74 ? -14.816 22.855 -4.007 1.00 42.34 74 ALA A O 1
ATOM 550 N N . GLU A 1 75 ? -16.461 23.732 -5.282 1.00 41.72 75 GLU A N 1
ATOM 551 C CA . GLU A 1 75 ? -16.987 22.654 -6.134 1.00 41.72 75 GLU A CA 1
ATOM 552 C C . GLU A 1 75 ? -16.435 21.220 -5.957 1.00 41.72 75 GLU A C 1
ATOM 554 O O . GLU A 1 75 ? -15.353 20.860 -6.405 1.00 41.72 75 GLU A O 1
ATOM 559 N N . SER A 1 76 ? -17.278 20.390 -5.336 1.00 45.47 76 SER A N 1
ATOM 560 C CA . SER A 1 76 ? -17.631 19.019 -5.736 1.00 45.47 76 SER A CA 1
ATOM 561 C C . SER A 1 76 ? -16.777 18.334 -6.819 1.00 45.47 76 SER A C 1
ATOM 563 O O . SER A 1 76 ? -17.095 18.426 -8.002 1.00 45.47 76 SER A O 1
ATOM 565 N N . ASP A 1 77 ? -15.834 17.491 -6.391 1.00 41.25 77 ASP A N 1
ATOM 566 C CA . ASP A 1 77 ? -15.542 16.220 -7.067 1.00 41.25 77 ASP A CA 1
ATOM 567 C C . ASP A 1 77 ? -15.884 15.087 -6.092 1.00 41.25 77 ASP A C 1
ATOM 569 O O . ASP A 1 77 ? -15.060 14.567 -5.339 1.00 41.25 77 ASP A O 1
ATOM 573 N N . ALA A 1 78 ? -17.183 14.810 -6.009 1.00 45.03 78 ALA A N 1
ATOM 574 C CA . ALA A 1 78 ? -17.702 13.591 -5.419 1.00 45.03 78 ALA A CA 1
ATOM 575 C C . ALA A 1 78 ? -17.729 12.541 -6.533 1.00 45.03 78 ALA A C 1
ATOM 577 O O . ALA A 1 78 ? -18.767 12.315 -7.151 1.00 45.03 78 ALA A O 1
ATOM 578 N N . SER A 1 79 ? -16.585 11.917 -6.816 1.00 43.28 79 SER A N 1
ATOM 579 C CA . SER A 1 79 ? -16.593 10.610 -7.470 1.00 43.28 79 SER A CA 1
ATOM 580 C C . SER A 1 79 ? -16.993 9.583 -6.414 1.00 43.28 79 SER A C 1
ATOM 582 O O . SER A 1 79 ? -16.217 9.144 -5.570 1.00 43.28 79 SER A O 1
ATOM 584 N N . SER A 1 80 ? -18.295 9.331 -6.425 1.00 45.16 80 SER A N 1
ATOM 585 C CA . SER A 1 80 ? -19.035 8.314 -5.701 1.00 45.16 80 SER A CA 1
ATOM 586 C C . SER A 1 80 ? -18.305 6.974 -5.642 1.00 45.16 80 SER A C 1
ATOM 588 O O . SER A 1 80 ? -17.947 6.411 -6.678 1.00 45.16 80 SER A O 1
ATOM 590 N N . ASP A 1 81 ? -18.176 6.466 -4.414 1.00 45.47 81 ASP A N 1
ATOM 591 C CA . ASP A 1 81 ? -18.305 5.051 -4.065 1.00 45.47 81 ASP A CA 1
ATOM 592 C C . ASP A 1 81 ? -19.344 4.395 -4.990 1.00 45.47 81 ASP A C 1
ATOM 594 O O . ASP A 1 81 ? -20.553 4.570 -4.825 1.00 45.47 81 ASP A O 1
ATOM 598 N N . ALA A 1 82 ? -18.859 3.702 -6.018 1.00 50.03 82 ALA A N 1
ATOM 599 C CA . ALA A 1 82 ? -19.641 2.728 -6.754 1.00 50.03 82 ALA A CA 1
ATOM 600 C C . ALA A 1 82 ? -19.521 1.415 -5.981 1.00 50.03 82 ALA A C 1
ATOM 602 O O . ALA A 1 82 ? -18.634 0.596 -6.223 1.00 50.03 82 ALA A O 1
ATOM 603 N N . ASP A 1 83 ? -20.393 1.295 -4.988 1.00 47.75 83 ASP A N 1
ATOM 604 C CA . ASP A 1 83 ? -20.824 0.034 -4.406 1.00 47.75 83 ASP A CA 1
ATOM 605 C C . ASP A 1 83 ? -21.513 -0.753 -5.542 1.00 47.75 83 ASP A C 1
ATOM 607 O O . ASP A 1 83 ? -22.696 -0.567 -5.826 1.00 47.75 83 ASP A O 1
ATOM 611 N N . GLU A 1 84 ? -20.733 -1.513 -6.320 1.00 44.97 84 GLU A N 1
ATOM 612 C CA . GLU A 1 84 ? -21.258 -2.432 -7.335 1.00 44.97 84 GLU A CA 1
ATOM 613 C C . GLU A 1 84 ? -21.165 -3.860 -6.796 1.00 44.97 84 GLU A C 1
ATOM 615 O O . GLU A 1 84 ? -20.172 -4.575 -6.955 1.00 44.97 84 GLU A O 1
ATOM 620 N N . GLU A 1 85 ? -22.245 -4.222 -6.107 1.00 52.06 85 GLU A N 1
ATOM 621 C CA . GLU A 1 85 ? -22.759 -5.570 -5.894 1.00 52.06 85 GLU A CA 1
ATOM 622 C C . GLU A 1 85 ? -22.443 -6.477 -7.099 1.00 52.06 85 GLU A C 1
ATOM 624 O O . GLU A 1 85 ? -23.144 -6.487 -8.110 1.00 52.06 85 GLU A O 1
ATOM 629 N N . THR A 1 86 ? -21.378 -7.273 -6.994 1.00 58.78 86 THR A N 1
ATOM 630 C CA . THR A 1 86 ? -21.095 -8.381 -7.921 1.00 58.78 86 THR A CA 1
ATOM 631 C C . THR A 1 86 ? -21.333 -9.725 -7.239 1.00 58.78 86 THR A C 1
ATOM 633 O O . THR A 1 86 ? -20.586 -10.681 -7.421 1.00 58.78 86 THR A O 1
ATOM 636 N N . GLU A 1 87 ? -22.432 -9.832 -6.492 1.00 51.34 87 GLU A N 1
ATOM 637 C CA . GLU A 1 87 ? -23.018 -11.114 -6.094 1.00 51.34 87 GLU A CA 1
ATOM 638 C C . GLU A 1 87 ? -24.179 -11.476 -7.040 1.00 51.34 87 GLU A C 1
ATOM 640 O O . GLU A 1 87 ? -25.339 -11.451 -6.658 1.00 51.34 87 GLU A O 1
ATOM 645 N N . SER A 1 88 ? -23.893 -11.777 -8.317 1.00 52.47 88 SER A N 1
ATOM 646 C CA . SER A 1 88 ? -24.894 -12.388 -9.227 1.00 52.47 88 SER A CA 1
ATOM 647 C C . SER A 1 88 ? -24.300 -13.066 -10.483 1.00 52.47 88 SER A C 1
ATOM 649 O O . SER A 1 88 ? -24.965 -13.179 -11.514 1.00 52.47 88 SER A O 1
ATOM 651 N N . SER A 1 89 ? -23.042 -13.527 -10.466 1.00 50.69 89 SER A N 1
ATOM 652 C CA . SER A 1 89 ? -22.474 -14.286 -11.608 1.00 50.69 89 SER A CA 1
ATOM 653 C C . SER A 1 89 ? -21.774 -15.597 -11.246 1.00 50.69 89 SER A C 1
ATOM 655 O O . SER A 1 89 ? -21.216 -16.252 -12.122 1.00 50.69 89 SER A O 1
ATOM 657 N N . ILE A 1 90 ? -21.858 -16.046 -9.989 1.00 61.06 90 ILE A N 1
ATOM 658 C CA . ILE A 1 90 ? -21.304 -17.345 -9.556 1.00 61.06 90 ILE A CA 1
ATOM 659 C C . ILE A 1 90 ? -22.379 -18.453 -9.530 1.00 61.06 90 ILE A C 1
ATOM 661 O O . ILE A 1 90 ? -22.195 -19.484 -8.895 1.00 61.06 90 ILE A O 1
ATOM 665 N N . GLU A 1 91 ? -23.494 -18.282 -10.248 1.00 49.91 91 GLU A N 1
ATOM 666 C CA . GLU A 1 91 ? -24.593 -19.263 -10.261 1.00 49.91 91 GLU A CA 1
ATOM 667 C C . GLU A 1 91 ? -25.068 -19.621 -11.681 1.00 49.91 91 GLU A C 1
ATOM 669 O O . GLU A 1 91 ? -26.258 -19.724 -11.954 1.00 49.91 91 GLU A O 1
ATOM 674 N N . ALA A 1 92 ? -24.132 -19.808 -12.621 1.00 51.88 92 ALA A N 1
ATOM 675 C CA . ALA A 1 92 ? -24.466 -20.343 -13.952 1.00 51.88 92 ALA A CA 1
ATOM 676 C C . ALA A 1 92 ? -23.392 -21.243 -14.600 1.00 51.88 92 ALA A C 1
ATOM 678 O O . ALA A 1 92 ? -23.486 -21.539 -15.787 1.00 51.88 92 ALA A O 1
ATOM 679 N N . ALA A 1 93 ? -22.382 -21.714 -13.857 1.00 53.66 93 ALA A N 1
ATOM 680 C CA . ALA A 1 93 ? -21.341 -22.597 -14.411 1.00 53.66 93 ALA A CA 1
ATOM 681 C C . ALA A 1 93 ? -21.225 -23.969 -13.717 1.00 53.66 93 ALA A C 1
ATOM 683 O O . ALA A 1 93 ? -20.226 -24.664 -13.885 1.00 53.66 93 ALA A O 1
ATOM 684 N N . HIS A 1 94 ? -22.256 -24.385 -12.975 1.00 50.44 94 HIS A N 1
ATOM 685 C CA . HIS A 1 94 ? -22.375 -25.741 -12.430 1.00 50.44 94 HIS A CA 1
ATOM 686 C C . HIS A 1 94 ? -23.792 -26.303 -12.631 1.00 50.4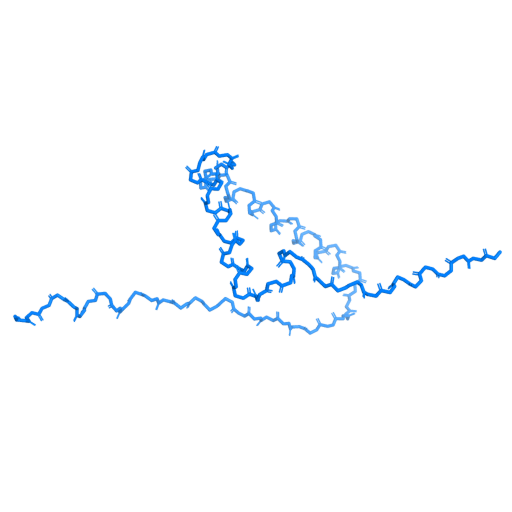4 94 HIS A C 1
ATOM 688 O O . HIS A 1 94 ? -24.476 -26.637 -11.671 1.00 50.44 94 HIS A O 1
ATOM 694 N N . ALA A 1 95 ? -24.239 -26.420 -13.884 1.00 45.25 95 ALA A N 1
ATOM 695 C CA . ALA A 1 95 ? -25.358 -27.290 -14.248 1.00 45.25 95 ALA A CA 1
ATOM 696 C C . ALA A 1 95 ? -25.265 -27.707 -15.728 1.00 45.25 95 ALA A C 1
ATOM 698 O O . ALA A 1 95 ? -25.367 -26.858 -16.605 1.00 45.25 95 ALA A O 1
ATOM 699 N N . GLU A 1 96 ? -25.093 -29.020 -15.941 1.00 43.12 96 GLU A N 1
ATOM 700 C CA . GLU A 1 96 ? -25.202 -29.796 -17.197 1.00 43.12 96 GLU A CA 1
ATOM 701 C C . GLU A 1 96 ? -24.218 -29.442 -18.336 1.00 43.12 96 GLU A C 1
ATOM 703 O O . GLU A 1 96 ? -24.101 -28.303 -18.763 1.00 43.12 96 GLU A O 1
ATOM 708 N N . LYS A 1 97 ? -23.466 -30.379 -18.922 1.00 46.84 97 LYS A N 1
ATOM 709 C CA . LYS A 1 97 ? -23.692 -31.809 -19.167 1.00 46.84 97 LYS A CA 1
ATOM 710 C C . LYS A 1 97 ? -22.355 -32.524 -19.377 1.00 46.84 97 LYS A C 1
ATOM 712 O O . LYS A 1 97 ? -21.442 -31.879 -19.938 1.00 46.84 97 LYS A O 1
#

Foldseek 3Di:
DDDPCPPDDDDDDDLRNDDPVVNVVVVVVVVVVCVVVVVDDDDDPVRVVVVVVVVVVVVVVVCVVVVVPDDDDDDDPPPDDPPDPPPPDPPDPPDDD

Organism: NCBI:txid516702

InterPro domains:
  IPR019626 Stress-induced protein, KGG, repeat [PF10685] (14-35)

Sequence (97 aa):
MADDKTQKPSKPRGFAAMDAKRQREIASLGGQTAHRLGKAHRFSVEEARAAGAAGHRTRKQQQEKAAGGSMSAAESDASSDADEETESSIEAAHAEK

Mean predicted aligned error: 16.21 Å